Protein AF-A0AAV8Z702-F1 (afdb_monomer)

Foldseek 3Di:
DDPPPPVPPPDQDADADEFDQDDDHDGCVPPDRVVRVVVVPVVDDDDASHYYYQDDDDDDDVVVVVVVVVCVVVCVRPHPVPDD

Sequence (84 aa):
MEDANEADIKVQVCVFMFDLLYLNGESLVKKPFIGRRNLLKRFFKEVEGEWIFAKHLDTSTIEEVEEFLEESVKGNWVYPGNKP

pLDDT: mean 83.03, std 16.81, range [42.19, 96.69]

Secondary structure (DSSP, 8-state):
-----GGG------EEE----EETTEE-TTS-HHHHHHHHHHH---BTTTEEEPP----S-HHHHHHHHHHHHTTTTS-GGG--

Organism: NCBI:txid1586634

Radius of gyration: 17.6 Å; Cα contacts (8 Å, |Δi|>4): 59; chains: 1; bounding box: 31×36×56 Å

InterPro domains:
  IPR012310 DNA ligase, ATP-dependent, central [PF01068] (7-75)
  IPR012310 DNA ligase, ATP-dependent, central [PS50160] (6-74)
  IPR050191 ATP-dependent DNA ligase [PTHR45674] (3-75)

Structure (mmCIF, N/CA/C/O backbone):
data_AF-A0AAV8Z702-F1
#
_entry.id   AF-A0AAV8Z702-F1
#
loop_
_atom_site.group_PDB
_atom_site.id
_atom_site.type_symbol
_atom_site.label_atom_id
_atom_site.label_alt_id
_atom_site.label_comp_id
_atom_site.label_asym_id
_atom_site.label_entity_id
_atom_site.label_seq_id
_atom_site.pdbx_PDB_ins_code
_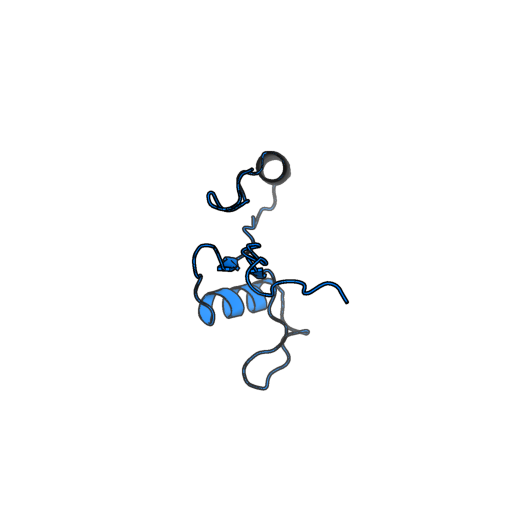atom_site.Cartn_x
_atom_site.Cartn_y
_atom_site.Cartn_z
_atom_site.occupancy
_atom_site.B_iso_or_equiv
_atom_site.auth_seq_id
_atom_site.auth_comp_id
_atom_site.auth_asym_id
_atom_site.auth_atom_id
_atom_site.pdbx_PDB_model_num
ATOM 1 N N . MET A 1 1 ? 10.594 19.868 -40.522 1.00 42.19 1 MET A N 1
ATOM 2 C CA . MET A 1 1 ? 10.241 18.626 -39.815 1.00 42.19 1 MET A CA 1
ATOM 3 C C . MET A 1 1 ? 11.245 18.566 -38.692 1.00 42.19 1 MET A C 1
ATOM 5 O O . MET A 1 1 ? 12.426 18.486 -38.979 1.00 42.19 1 MET A O 1
ATOM 9 N N . GLU A 1 2 ? 10.811 18.922 -37.490 1.00 45.06 2 GLU A N 1
ATOM 10 C CA . GLU A 1 2 ? 11.696 19.079 -36.338 1.00 45.06 2 GLU A CA 1
ATOM 11 C C . GLU A 1 2 ? 12.150 17.683 -35.913 1.00 45.06 2 GLU A C 1
ATOM 13 O O . GLU A 1 2 ? 11.322 16.852 -35.541 1.00 45.06 2 GLU A O 1
ATOM 18 N N . ASP A 1 3 ? 13.445 17.407 -36.065 1.00 50.53 3 ASP A N 1
ATOM 19 C CA . ASP A 1 3 ? 14.084 16.204 -35.545 1.00 50.53 3 ASP A CA 1
ATOM 20 C C . ASP A 1 3 ? 14.099 16.310 -34.016 1.00 50.53 3 ASP A C 1
ATOM 22 O O . ASP A 1 3 ? 15.047 16.809 -33.409 1.00 50.53 3 ASP A O 1
ATOM 26 N N . ALA A 1 4 ? 13.003 15.886 -33.385 1.00 52.69 4 ALA A N 1
ATOM 27 C CA . ALA A 1 4 ? 12.971 15.643 -31.955 1.00 52.69 4 ALA A CA 1
ATOM 28 C C . ALA A 1 4 ? 13.924 14.476 -31.672 1.00 52.69 4 ALA A C 1
ATOM 30 O O . ALA A 1 4 ? 13.594 13.309 -31.867 1.00 52.69 4 ALA A O 1
ATOM 31 N N . ASN A 1 5 ? 15.147 14.823 -31.284 1.00 54.38 5 ASN A N 1
ATOM 32 C CA . ASN A 1 5 ? 16.191 13.909 -30.861 1.00 54.38 5 ASN A CA 1
ATOM 33 C C . ASN A 1 5 ? 15.639 13.041 -29.710 1.00 54.38 5 ASN A C 1
ATOM 35 O O . ASN A 1 5 ? 15.513 13.511 -28.581 1.00 54.38 5 ASN A O 1
ATOM 39 N N . GLU A 1 6 ? 15.294 11.777 -29.980 1.00 52.94 6 GLU A N 1
ATOM 40 C CA . GLU A 1 6 ? 14.768 10.812 -28.990 1.00 52.94 6 GLU A CA 1
ATOM 41 C C . GLU A 1 6 ? 15.710 10.611 -27.779 1.00 52.94 6 GLU A C 1
ATOM 43 O O . GLU A 1 6 ? 15.322 10.035 -26.765 1.00 52.94 6 GLU A O 1
ATOM 48 N N . ALA A 1 7 ? 16.938 11.136 -27.855 1.00 54.03 7 ALA A N 1
ATOM 49 C CA . ALA A 1 7 ? 17.939 11.146 -26.794 1.00 54.03 7 ALA A CA 1
ATOM 50 C C . ALA A 1 7 ? 17.678 12.142 -25.638 1.00 54.03 7 ALA A C 1
ATOM 52 O O . ALA A 1 7 ? 18.405 12.088 -24.645 1.00 54.03 7 ALA A O 1
ATOM 53 N N . ASP A 1 8 ? 16.677 13.030 -25.724 1.00 53.91 8 ASP A N 1
ATOM 54 C CA . ASP A 1 8 ? 16.422 14.068 -24.701 1.00 53.91 8 ASP A CA 1
ATOM 55 C C . ASP A 1 8 ? 15.324 13.736 -23.671 1.00 53.91 8 ASP A C 1
ATOM 57 O O . ASP A 1 8 ? 14.968 14.570 -22.834 1.00 53.91 8 ASP A O 1
ATOM 61 N N . ILE A 1 9 ? 14.819 12.499 -23.631 1.00 55.62 9 ILE A N 1
ATOM 62 C CA . ILE A 1 9 ? 13.915 12.072 -22.550 1.00 55.62 9 ILE A CA 1
ATOM 63 C C . ILE A 1 9 ? 14.747 11.718 -21.302 1.00 55.62 9 ILE A C 1
ATOM 65 O O . ILE A 1 9 ? 15.006 10.556 -21.005 1.00 55.62 9 ILE A O 1
ATOM 69 N N . LYS A 1 10 ? 15.168 12.736 -20.541 1.00 60.19 10 LYS A N 1
ATOM 70 C CA . LYS A 1 10 ? 15.806 12.595 -19.211 1.00 60.19 10 LYS A CA 1
ATOM 71 C C . LYS A 1 10 ? 14.793 12.616 -18.059 1.00 60.19 10 LYS A C 1
ATOM 73 O O . LYS A 1 10 ? 15.063 13.186 -17.006 1.00 60.19 10 LYS A O 1
ATOM 78 N N . VAL A 1 11 ? 13.608 12.039 -18.243 1.00 67.94 11 VAL A N 1
ATOM 79 C CA . VAL A 1 11 ? 12.634 11.922 -17.148 1.00 67.94 11 VAL A CA 1
ATOM 80 C C . VAL A 1 11 ? 12.687 10.501 -16.610 1.00 67.94 11 VAL A C 1
ATOM 82 O O . VAL A 1 11 ? 12.155 9.577 -17.221 1.00 67.94 11 VAL A O 1
ATOM 85 N N . GLN A 1 12 ? 13.345 10.327 -15.463 1.00 70.19 12 GLN A N 1
ATOM 86 C CA . GLN A 1 12 ? 13.295 9.071 -14.725 1.00 70.19 12 GLN A CA 1
ATOM 87 C C . GLN A 1 12 ? 11.905 8.926 -14.095 1.00 70.19 12 GLN A C 1
ATOM 89 O O . GLN A 1 12 ? 11.483 9.745 -13.276 1.00 70.19 12 GLN A O 1
ATOM 94 N N . VAL A 1 13 ? 11.172 7.892 -14.508 1.00 81.12 13 VAL A N 1
ATOM 95 C CA . VAL A 1 13 ? 9.844 7.581 -13.972 1.00 81.12 13 VAL A CA 1
ATOM 96 C C . VAL A 1 13 ? 9.997 6.579 -12.834 1.00 81.12 13 VAL A C 1
ATOM 98 O O . VAL A 1 13 ? 10.619 5.535 -13.004 1.00 81.12 13 VAL A O 1
ATOM 101 N N . CYS A 1 14 ? 9.384 6.881 -11.691 1.00 86.06 14 CYS A N 1
ATOM 102 C CA . CYS A 1 14 ? 9.298 5.974 -10.553 1.00 86.06 14 CYS A CA 1
ATOM 103 C C . CYS A 1 14 ? 7.837 5.556 -10.336 1.00 86.06 14 CYS A C 1
ATOM 105 O O . CYS A 1 14 ? 6.945 6.404 -10.240 1.00 86.06 14 CYS A O 1
ATOM 107 N N . VAL A 1 15 ? 7.589 4.249 -10.270 1.00 88.94 15 VAL A N 1
ATOM 108 C CA . VAL A 1 15 ? 6.271 3.646 -10.061 1.00 88.94 15 VAL A CA 1
ATOM 109 C C . VAL A 1 15 ? 6.078 3.326 -8.582 1.00 88.94 15 VAL A C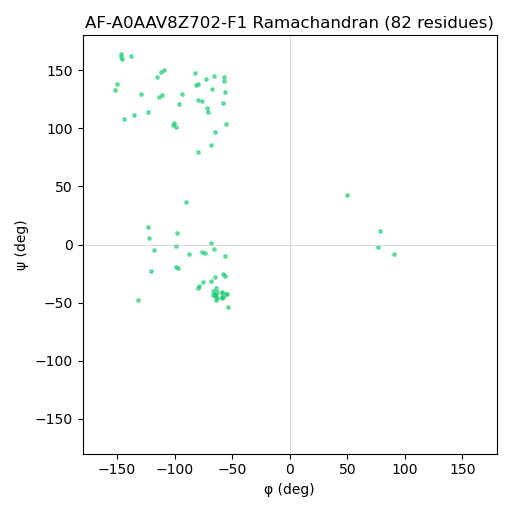 1
ATOM 111 O O . VAL A 1 15 ? 6.806 2.522 -8.001 1.00 88.94 15 VAL A O 1
ATOM 114 N N . PHE A 1 16 ? 5.038 3.917 -7.994 1.00 91.94 16 PHE A N 1
ATOM 115 C CA . PHE A 1 16 ? 4.627 3.695 -6.608 1.00 91.94 16 PHE A CA 1
ATOM 116 C C . PHE A 1 16 ? 3.467 2.693 -6.567 1.00 91.94 16 PHE A C 1
ATOM 118 O O . PHE A 1 16 ? 2.313 3.030 -6.835 1.00 91.94 16 PHE A O 1
ATOM 125 N N . MET A 1 17 ? 3.764 1.440 -6.239 1.00 93.56 17 MET A N 1
ATOM 126 C CA . MET A 1 17 ? 2.779 0.360 -6.184 1.00 93.56 17 MET A CA 1
ATOM 127 C C . MET A 1 17 ? 1.978 0.414 -4.878 1.00 93.56 17 MET A C 1
ATOM 129 O O . MET A 1 17 ? 2.554 0.340 -3.792 1.00 93.56 17 MET A O 1
ATOM 133 N N . PHE A 1 18 ? 0.647 0.482 -4.973 1.00 94.62 18 PHE A N 1
ATOM 134 C CA . PHE A 1 18 ? -0.243 0.542 -3.803 1.00 94.62 18 PHE A CA 1
ATOM 135 C C . PHE A 1 18 ? -1.253 -0.617 -3.708 1.00 94.62 18 PHE A C 1
ATOM 137 O O . PHE A 1 18 ? -1.711 -0.919 -2.607 1.00 94.62 18 PHE A O 1
ATOM 144 N N . ASP A 1 19 ? -1.592 -1.296 -4.813 1.00 95.69 19 ASP A N 1
ATOM 145 C CA . ASP A 1 19 ? -2.547 -2.418 -4.820 1.00 95.69 19 ASP A CA 1
ATOM 146 C C . ASP A 1 19 ? -2.183 -3.481 -5.875 1.00 95.69 19 ASP A C 1
ATOM 148 O O . ASP A 1 19 ? -1.432 -3.221 -6.815 1.00 95.69 19 ASP A O 1
ATOM 152 N N . LEU A 1 20 ? -2.730 -4.689 -5.713 1.00 95.56 20 LEU A N 1
ATOM 153 C CA . LEU A 1 20 ? -2.554 -5.832 -6.607 1.00 95.56 20 LEU A CA 1
ATOM 154 C C . LEU A 1 20 ? -3.904 -6.508 -6.868 1.00 95.56 20 LEU A C 1
ATOM 156 O O . LEU A 1 20 ? -4.473 -7.150 -5.986 1.00 95.56 20 LEU A O 1
ATOM 160 N N . LEU A 1 21 ? -4.403 -6.399 -8.101 1.00 96.44 21 LEU A N 1
ATOM 161 C CA . LEU A 1 21 ? -5.751 -6.860 -8.464 1.00 96.44 21 LEU A CA 1
ATOM 162 C C . LEU A 1 21 ? -5.787 -8.233 -9.147 1.00 96.44 21 LEU A C 1
ATOM 164 O O . LEU A 1 21 ? -6.837 -8.875 -9.157 1.00 96.44 21 LEU A O 1
ATOM 168 N N . TYR A 1 22 ? -4.667 -8.701 -9.694 1.00 96.38 22 TYR A N 1
ATOM 169 C CA . TYR A 1 22 ? -4.565 -9.982 -10.390 1.00 96.38 22 TYR A CA 1
ATOM 170 C C . TYR A 1 22 ? -3.156 -10.550 -10.244 1.00 96.38 22 TYR A C 1
ATOM 172 O O . TYR A 1 22 ? -2.179 -9.810 -10.349 1.00 96.38 22 TYR A O 1
ATOM 180 N N . LEU A 1 23 ? -3.042 -11.856 -10.010 1.00 96.38 23 LEU A N 1
ATOM 181 C CA . LEU A 1 23 ? -1.753 -12.529 -9.879 1.00 96.38 23 LEU A CA 1
ATOM 182 C C . LEU A 1 23 ? -1.879 -13.996 -10.299 1.00 96.38 23 LEU A C 1
ATOM 184 O O . LEU A 1 23 ? -2.784 -14.687 -9.845 1.00 96.38 23 LEU A O 1
ATOM 188 N N . ASN A 1 24 ? -0.953 -14.486 -11.130 1.00 94.12 24 ASN A N 1
ATOM 189 C CA . ASN A 1 24 ? -0.820 -15.909 -11.487 1.00 94.12 24 ASN A CA 1
ATOM 190 C C . ASN A 1 24 ? -2.121 -16.597 -11.947 1.00 94.12 24 ASN A C 1
ATOM 192 O O . ASN A 1 24 ? -2.402 -17.723 -11.544 1.00 94.12 24 ASN A O 1
ATOM 196 N N . GLY A 1 25 ? -2.929 -15.939 -12.782 1.00 95.12 25 GLY A N 1
ATOM 197 C CA . GLY A 1 25 ? -4.191 -16.525 -13.253 1.00 95.12 25 GLY A CA 1
ATOM 198 C C . GLY A 1 25 ? -5.407 -16.208 -12.376 1.00 95.12 25 GLY A C 1
ATOM 199 O O . GLY A 1 25 ? -6.531 -16.527 -12.754 1.00 95.12 25 GLY A O 1
ATOM 200 N N . GLU A 1 26 ? -5.205 -15.592 -11.209 1.00 95.62 26 GLU A N 1
ATOM 201 C CA . GLU A 1 26 ? -6.252 -15.370 -10.214 1.00 95.62 26 GLU A CA 1
ATOM 202 C C . GLU A 1 26 ? -6.613 -13.884 -10.080 1.00 95.62 26 GLU A C 1
ATOM 204 O O . GLU A 1 26 ? -5.762 -13.030 -9.824 1.00 95.62 26 GLU A O 1
ATOM 209 N N . SER A 1 27 ? -7.912 -13.584 -10.169 1.00 96.69 27 SER A N 1
ATOM 210 C CA . SER A 1 27 ? -8.463 -12.272 -9.822 1.00 96.69 27 SER A CA 1
ATOM 211 C C . SER A 1 27 ? -8.554 -12.096 -8.304 1.00 96.69 27 SER A C 1
ATOM 213 O O . SER A 1 27 ? -9.258 -12.837 -7.617 1.00 96.69 27 SER A O 1
ATOM 215 N N . LEU A 1 28 ? -7.918 -11.047 -7.785 1.00 96.50 28 LEU A N 1
ATOM 216 C CA . LEU A 1 28 ? -7.851 -10.727 -6.358 1.00 96.50 28 LEU A CA 1
ATOM 217 C C . LEU A 1 28 ? -8.869 -9.662 -5.928 1.00 96.50 28 LEU A C 1
ATOM 219 O O . LEU A 1 28 ? -8.952 -9.364 -4.742 1.00 96.50 28 LEU A O 1
ATOM 223 N N . VAL A 1 29 ? -9.677 -9.113 -6.843 1.00 95.56 29 VAL A N 1
ATOM 224 C CA . VAL A 1 29 ? -10.599 -7.986 -6.569 1.00 95.56 29 VAL A CA 1
ATOM 225 C C . VAL A 1 29 ? -11.593 -8.241 -5.427 1.00 95.56 29 VAL A C 1
ATOM 227 O O . VAL A 1 29 ? -12.017 -7.304 -4.760 1.00 95.56 29 VAL A O 1
ATOM 230 N N . LYS A 1 30 ? -11.943 -9.509 -5.170 1.00 95.81 30 LYS A N 1
ATOM 231 C CA . LYS A 1 30 ? -12.836 -9.917 -4.070 1.00 95.81 30 LYS A CA 1
ATOM 232 C C . LYS A 1 30 ? -12.107 -10.159 -2.740 1.00 95.81 30 LYS A C 1
ATOM 234 O O . LYS A 1 30 ? -1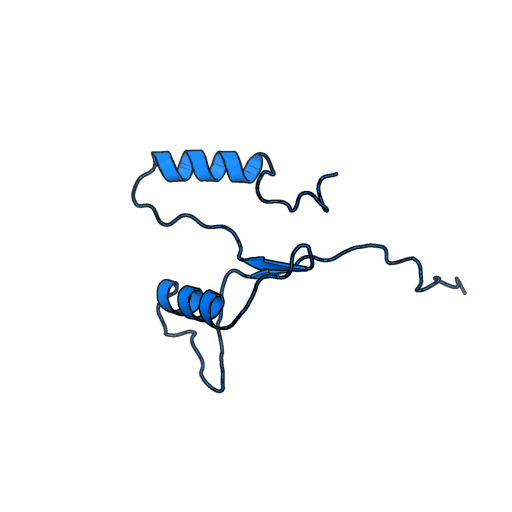2.762 -10.386 -1.728 1.00 95.81 30 LYS A O 1
ATOM 239 N N . LYS A 1 31 ? -10.769 -10.152 -2.725 1.00 94.62 31 LYS A N 1
ATOM 240 C CA . LYS A 1 31 ? -9.967 -10.352 -1.509 1.00 94.62 31 LYS A CA 1
ATOM 241 C C . LYS A 1 31 ? -9.844 -9.040 -0.726 1.00 94.62 31 LYS A C 1
ATOM 243 O O . LYS A 1 31 ? -9.768 -7.981 -1.351 1.00 94.62 31 LYS A O 1
ATOM 248 N N . PRO A 1 32 ? -9.758 -9.085 0.615 1.00 96.44 32 PRO A N 1
ATOM 249 C CA . PRO A 1 32 ? -9.499 -7.900 1.430 1.00 96.44 32 PRO A CA 1
ATOM 250 C C . PRO A 1 32 ? -8.197 -7.200 1.027 1.00 96.44 32 PRO A C 1
ATOM 252 O O . PRO A 1 32 ? -7.206 -7.867 0.719 1.00 96.44 32 PRO A O 1
ATOM 255 N N . PHE A 1 33 ? -8.177 -5.867 1.093 1.00 93.88 33 PHE A N 1
ATOM 256 C CA . PHE A 1 33 ? -7.021 -5.049 0.707 1.00 93.88 33 PHE A CA 1
ATOM 257 C C . PHE A 1 33 ? -5.728 -5.457 1.429 1.00 93.88 33 PHE A C 1
ATOM 259 O O . PHE A 1 33 ? -4.697 -5.625 0.786 1.00 93.88 33 PHE A O 1
ATOM 266 N N . ILE A 1 34 ? -5.796 -5.733 2.737 1.00 94.44 34 ILE A N 1
ATOM 267 C CA . ILE A 1 34 ? -4.647 -6.207 3.530 1.00 94.44 34 ILE A CA 1
ATOM 268 C C . ILE A 1 34 ? -4.031 -7.472 2.910 1.00 94.44 34 ILE A C 1
ATOM 270 O O . ILE A 1 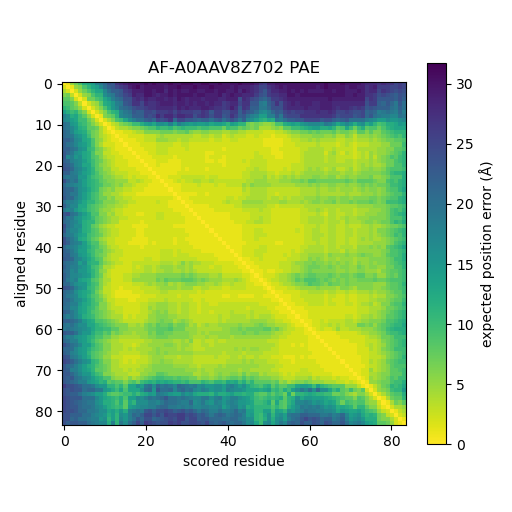34 ? -2.813 -7.576 2.774 1.00 94.44 34 ILE A O 1
ATOM 274 N N . GLY A 1 35 ? -4.868 -8.416 2.469 1.00 95.25 35 GLY A N 1
ATOM 275 C CA . GLY A 1 35 ? -4.412 -9.632 1.797 1.00 95.25 35 GLY A CA 1
ATOM 276 C C . GLY A 1 35 ? -3.742 -9.342 0.452 1.00 95.25 35 GLY A C 1
ATOM 277 O O . GLY A 1 35 ? -2.687 -9.906 0.162 1.00 95.25 35 GLY A O 1
ATOM 278 N N . ARG A 1 36 ? -4.309 -8.427 -0.344 1.00 96.56 36 ARG A N 1
ATOM 279 C CA . ARG A 1 36 ? -3.732 -8.005 -1.634 1.00 96.56 36 ARG A CA 1
ATOM 280 C C . ARG A 1 36 ? -2.386 -7.307 -1.452 1.00 96.56 36 ARG A C 1
ATOM 282 O O . ARG A 1 36 ? -1.427 -7.659 -2.131 1.00 96.56 36 ARG A O 1
ATOM 289 N N . ARG A 1 37 ? -2.274 -6.410 -0.468 1.00 95.31 37 ARG A N 1
ATOM 290 C CA . ARG A 1 37 ? -1.026 -5.713 -0.122 1.00 95.31 37 ARG A CA 1
ATOM 291 C C . ARG A 1 37 ? 0.058 -6.673 0.373 1.00 95.31 37 ARG A C 1
ATOM 293 O O . ARG A 1 37 ? 1.224 -6.512 0.026 1.00 95.31 37 ARG A O 1
ATOM 300 N N . ASN A 1 38 ? -0.310 -7.698 1.139 1.00 95.12 38 ASN A N 1
ATOM 301 C CA . ASN A 1 38 ? 0.638 -8.729 1.567 1.00 95.12 38 ASN A CA 1
ATOM 302 C C . ASN A 1 38 ? 1.150 -9.562 0.382 1.00 95.12 38 ASN A C 1
ATOM 304 O O . ASN A 1 38 ? 2.338 -9.872 0.324 1.00 95.12 38 ASN A O 1
ATOM 308 N N . LEU A 1 39 ? 0.283 -9.899 -0.581 1.00 96.00 39 LEU A N 1
ATOM 309 C CA . LEU A 1 39 ? 0.699 -10.564 -1.820 1.00 96.00 39 LEU A CA 1
ATOM 310 C C . LEU A 1 39 ? 1.612 -9.662 -2.658 1.00 96.00 39 LEU A C 1
ATOM 312 O O . LEU A 1 39 ? 2.657 -10.123 -3.108 1.00 96.00 39 LEU A O 1
ATOM 316 N N . LEU A 1 40 ? 1.270 -8.381 -2.796 1.00 95.12 40 LEU A N 1
ATOM 317 C CA . LEU A 1 40 ? 2.095 -7.383 -3.473 1.00 95.12 40 LEU A CA 1
ATOM 318 C C . LEU A 1 40 ? 3.519 -7.345 -2.886 1.00 95.12 40 LEU A C 1
ATOM 320 O O . LEU A 1 40 ? 4.484 -7.581 -3.606 1.00 95.12 40 LEU A O 1
ATOM 324 N N . LYS A 1 41 ? 3.657 -7.180 -1.565 1.00 93.62 41 LYS A N 1
ATOM 325 C CA . LYS A 1 41 ? 4.971 -7.167 -0.892 1.00 93.62 41 LYS A CA 1
ATOM 326 C C . LYS A 1 41 ? 5.723 -8.500 -0.966 1.00 93.62 41 LYS A C 1
ATOM 328 O O . LYS A 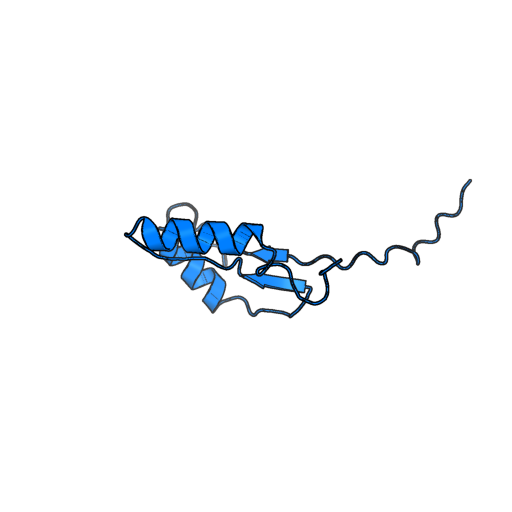1 41 ? 6.944 -8.525 -0.883 1.00 93.62 41 LYS A O 1
ATOM 333 N N . ARG A 1 42 ? 5.005 -9.623 -1.069 1.00 95.44 42 ARG A N 1
ATOM 334 C CA . ARG A 1 42 ? 5.606 -10.964 -1.121 1.00 95.44 42 ARG A CA 1
ATOM 335 C C . ARG A 1 42 ? 6.153 -11.314 -2.506 1.00 95.44 42 ARG A C 1
ATOM 337 O O . ARG A 1 42 ? 7.151 -12.023 -2.588 1.00 95.44 42 ARG A O 1
ATOM 344 N N . PHE A 1 43 ? 5.466 -10.900 -3.569 1.00 94.81 43 PHE A N 1
ATOM 345 C CA . PHE A 1 43 ? 5.791 -11.295 -4.945 1.00 94.81 43 PHE A CA 1
ATOM 346 C C . PHE A 1 43 ? 6.641 -10.269 -5.695 1.00 94.81 43 PHE A C 1
ATOM 348 O O . PHE A 1 43 ? 7.297 -10.637 -6.667 1.00 94.81 43 PHE A O 1
ATOM 355 N N . PHE A 1 44 ? 6.662 -9.016 -5.243 1.00 93.06 44 PHE A N 1
ATOM 356 C CA . PHE A 1 44 ? 7.439 -7.945 -5.855 1.00 93.06 44 PHE A CA 1
ATOM 357 C C . PHE A 1 44 ? 8.576 -7.514 -4.929 1.00 93.06 44 PHE A C 1
ATOM 359 O O . PHE A 1 44 ? 8.464 -7.587 -3.706 1.00 93.06 44 PHE A O 1
ATOM 366 N N . LYS A 1 45 ? 9.683 -7.074 -5.528 1.00 91.81 45 LYS A N 1
ATOM 367 C CA . LYS A 1 45 ? 10.821 -6.476 -4.827 1.00 91.81 45 LYS A CA 1
ATOM 368 C C . LYS A 1 45 ? 10.948 -5.029 -5.261 1.00 91.81 45 LYS A C 1
ATOM 370 O O . LYS A 1 45 ? 10.694 -4.721 -6.423 1.00 91.81 45 LYS A O 1
ATOM 375 N N . GLU A 1 46 ? 11.344 -4.176 -4.331 1.00 91.12 46 GLU A N 1
ATOM 376 C CA . GLU A 1 46 ? 11.601 -2.779 -4.645 1.00 91.12 46 GLU A CA 1
ATOM 377 C C . GLU A 1 46 ? 12.907 -2.638 -5.440 1.00 91.12 46 GLU A C 1
ATOM 379 O O . GLU A 1 46 ? 13.886 -3.346 -5.189 1.00 91.12 46 GLU A O 1
ATOM 384 N N . VAL A 1 47 ? 12.898 -1.719 -6.398 1.00 89.12 47 VAL A N 1
ATOM 385 C CA . VAL A 1 47 ? 14.047 -1.232 -7.155 1.00 89.12 47 VAL A CA 1
ATOM 386 C C . VAL A 1 47 ? 14.084 0.273 -6.943 1.00 89.12 47 VAL A C 1
ATOM 388 O O . VAL A 1 47 ? 13.165 0.997 -7.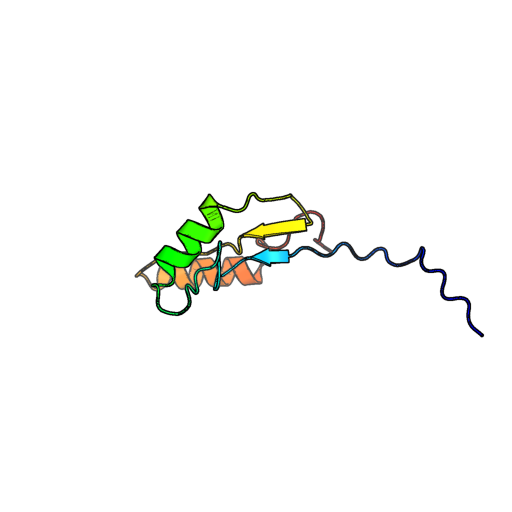336 1.00 89.12 47 VAL A O 1
ATOM 391 N N . GLU A 1 48 ? 15.128 0.736 -6.267 1.00 83.62 48 GLU A N 1
ATOM 392 C CA . GLU A 1 48 ? 15.279 2.139 -5.898 1.00 83.62 48 GLU A CA 1
ATOM 393 C C . GLU A 1 48 ? 15.204 3.053 -7.130 1.00 83.62 48 GLU A C 1
ATOM 395 O O . GLU A 1 48 ? 15.847 2.801 -8.145 1.00 83.62 48 GLU A O 1
ATOM 400 N N . GLY A 1 49 ? 14.388 4.109 -7.050 1.00 80.50 49 GLY A N 1
ATOM 401 C CA . GLY A 1 49 ? 14.224 5.083 -8.133 1.00 80.50 49 GLY A CA 1
ATOM 402 C C . GLY A 1 49 ? 13.364 4.623 -9.316 1.00 80.50 49 GLY A C 1
ATOM 403 O O . GLY A 1 49 ? 13.121 5.425 -10.214 1.00 80.50 49 GLY A O 1
ATOM 404 N N . GLU A 1 50 ? 12.860 3.384 -9.315 1.00 85.50 50 GLU A N 1
ATOM 405 C CA . GLU A 1 50 ? 12.067 2.839 -10.428 1.00 85.50 50 GLU A CA 1
ATOM 406 C C . GLU A 1 50 ? 10.765 2.169 -9.971 1.00 85.50 50 GLU A C 1
ATOM 408 O O . GLU A 1 50 ? 9.707 2.459 -10.523 1.00 85.50 50 GLU A O 1
ATOM 413 N N . TRP A 1 51 ? 10.817 1.297 -8.959 1.00 88.88 51 TRP A N 1
ATOM 414 C CA . TRP A 1 51 ? 9.697 0.440 -8.552 1.00 88.88 51 TRP A CA 1
ATOM 415 C C . TRP A 1 51 ? 9.649 0.263 -7.053 1.00 88.88 51 TRP A C 1
ATOM 417 O O . TRP A 1 51 ? 10.453 -0.465 -6.484 1.00 88.88 51 TRP A O 1
ATOM 427 N N . ILE A 1 52 ? 8.685 0.879 -6.395 1.00 92.06 52 ILE A N 1
ATOM 428 C CA . ILE A 1 52 ? 8.682 0.923 -4.935 1.00 92.06 52 ILE A CA 1
ATOM 429 C C . ILE A 1 52 ? 7.261 0.876 -4.387 1.00 92.06 52 ILE A C 1
ATOM 431 O O . ILE A 1 52 ? 6.303 1.183 -5.101 1.00 92.06 52 ILE A O 1
ATOM 435 N N . PHE A 1 53 ? 7.089 0.490 -3.126 1.00 92.81 53 PHE A N 1
ATOM 436 C CA . PHE A 1 53 ? 5.767 0.481 -2.515 1.00 92.81 53 PHE A CA 1
ATOM 437 C C . PHE A 1 53 ? 5.372 1.869 -2.027 1.00 92.81 53 PHE A C 1
ATOM 439 O O . PHE A 1 53 ? 6.139 2.570 -1.368 1.00 92.81 53 PHE A O 1
ATOM 446 N N . ALA A 1 54 ? 4.121 2.245 -2.284 1.00 91.56 54 ALA A N 1
ATOM 447 C CA . ALA A 1 54 ? 3.542 3.403 -1.631 1.00 91.56 54 ALA A CA 1
ATOM 448 C C . ALA A 1 54 ? 3.602 3.189 -0.110 1.00 91.56 54 ALA A C 1
ATOM 450 O O . ALA A 1 54 ? 3.098 2.197 0.440 1.00 91.56 54 ALA A O 1
ATOM 451 N N . LYS A 1 55 ? 4.264 4.113 0.581 1.00 89.94 55 LYS A N 1
ATOM 452 C CA . LYS A 1 55 ? 4.331 4.069 2.036 1.00 89.94 55 LYS A CA 1
ATOM 453 C C . LYS A 1 55 ? 2.907 4.286 2.580 1.00 89.94 55 LYS A C 1
ATOM 455 O O . LYS A 1 55 ? 2.094 4.995 1.992 1.00 89.94 55 LYS A O 1
ATOM 460 N N . HIS A 1 56 ? 2.602 3.627 3.683 1.00 91.81 56 HIS A N 1
ATOM 461 C CA . HIS A 1 56 ? 1.264 3.549 4.264 1.00 91.81 56 HIS A CA 1
ATOM 462 C C . HIS A 1 56 ? 1.382 3.496 5.779 1.00 91.81 56 HIS A C 1
ATOM 464 O O . HIS A 1 56 ? 2.442 3.162 6.312 1.00 91.81 56 HIS A O 1
ATOM 470 N N . LEU A 1 57 ? 0.263 3.762 6.440 1.00 92.44 57 LEU A N 1
ATOM 471 C CA . LEU A 1 57 ? 0.095 3.620 7.872 1.00 92.44 57 LEU A CA 1
ATOM 472 C C . LEU A 1 57 ? -1.167 2.798 8.132 1.00 92.44 57 LEU A C 1
ATOM 474 O O . LEU A 1 57 ? -2.224 3.089 7.575 1.00 92.44 57 LEU A O 1
ATOM 478 N N . ASP A 1 58 ? -1.038 1.770 8.967 1.00 92.19 58 ASP A N 1
ATOM 479 C CA . ASP A 1 58 ? -2.179 1.052 9.527 1.00 92.19 58 ASP A CA 1
ATOM 480 C C . ASP A 1 58 ? -2.381 1.564 10.954 1.00 92.19 58 ASP A C 1
ATOM 482 O O . ASP A 1 58 ? -1.609 1.218 11.844 1.00 92.19 58 ASP A O 1
ATOM 486 N N . THR A 1 59 ? -3.397 2.396 11.162 1.00 93.50 59 THR A N 1
ATOM 487 C CA . THR A 1 59 ? -3.707 2.985 12.468 1.00 93.50 59 THR A CA 1
ATOM 488 C C . THR A 1 59 ? -5.210 2.986 12.740 1.00 93.50 59 THR A C 1
ATOM 490 O O . THR A 1 59 ? -6.028 2.821 11.831 1.00 93.50 59 THR A O 1
ATOM 493 N N . SER A 1 60 ? -5.568 3.155 14.010 1.00 93.75 60 SER A N 1
ATOM 494 C CA . S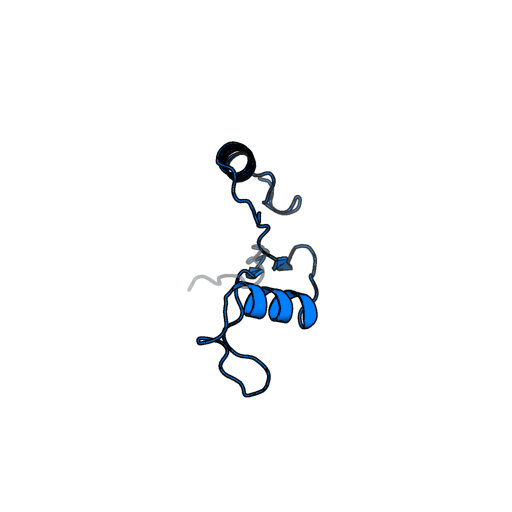ER A 1 60 ? -6.928 3.395 14.489 1.00 93.75 60 SER A CA 1
ATOM 495 C C . SER A 1 60 ? -7.066 4.699 15.284 1.00 93.75 60 SER A C 1
ATOM 497 O O . SER A 1 60 ? -8.128 4.929 15.861 1.00 93.75 60 SER A O 1
ATOM 499 N N . THR A 1 61 ? -6.015 5.520 15.368 1.00 96.00 61 THR A N 1
ATOM 500 C CA . THR A 1 61 ? -6.006 6.793 16.106 1.00 96.00 61 THR A CA 1
ATOM 501 C C . THR A 1 61 ? -5.974 7.967 15.134 1.00 96.00 61 THR A C 1
ATOM 503 O O . THR A 1 61 ? -5.481 7.850 14.014 1.00 96.00 61 THR A O 1
ATOM 506 N N . ILE A 1 62 ? -6.557 9.097 15.530 1.00 94.69 62 ILE A N 1
ATOM 507 C CA . ILE A 1 62 ? -6.629 10.281 14.661 1.00 94.69 62 ILE A CA 1
ATOM 508 C C . ILE A 1 62 ? -5.287 11.012 14.670 1.00 94.69 62 ILE A C 1
ATOM 510 O O . ILE A 1 62 ? -4.841 11.488 13.632 1.00 94.69 62 ILE A O 1
ATOM 514 N N . GLU A 1 63 ? -4.617 11.023 15.817 1.00 95.19 63 GLU A N 1
ATOM 515 C CA . GLU A 1 63 ? -3.330 11.676 16.028 1.00 95.19 63 GLU A CA 1
ATOM 516 C C . GLU A 1 63 ? -2.267 11.124 15.063 1.00 95.19 63 GLU A C 1
ATOM 518 O O . GLU A 1 63 ? -1.581 11.885 14.385 1.00 95.19 63 GLU A O 1
ATOM 523 N N . GLU A 1 64 ? -2.198 9.797 14.906 1.00 94.00 64 GLU A N 1
ATOM 524 C CA . GLU A 1 64 ? -1.261 9.166 13.970 1.00 94.00 64 GLU A CA 1
ATOM 525 C C . GLU A 1 64 ? -1.622 9.454 12.500 1.00 94.00 64 GLU A C 1
ATOM 527 O O . GLU A 1 64 ? -0.735 9.559 11.651 1.00 94.00 64 GLU A O 1
ATOM 532 N N . VAL A 1 65 ? -2.914 9.613 12.176 1.00 93.94 65 VAL A N 1
ATOM 533 C CA . VAL A 1 65 ? -3.358 10.002 10.824 1.00 93.94 65 VAL A CA 1
ATOM 534 C C . VAL A 1 65 ? -2.922 11.429 10.495 1.00 93.94 65 VAL A C 1
ATOM 536 O O . VAL A 1 65 ? -2.454 11.673 9.381 1.00 93.94 65 VAL A O 1
ATOM 539 N N . GLU A 1 66 ? -3.068 12.363 11.436 1.00 93.69 66 GLU A N 1
ATOM 540 C CA . GLU A 1 66 ? -2.665 13.763 11.260 1.00 93.69 66 GLU A CA 1
ATOM 541 C C . GLU A 1 66 ? -1.152 13.889 11.065 1.00 93.69 66 GLU A C 1
ATOM 543 O O . GLU A 1 66 ? -0.711 14.501 10.088 1.00 93.69 66 GLU A O 1
ATOM 548 N N . GLU A 1 67 ? -0.355 13.237 11.916 1.00 92.88 67 GLU A N 1
ATOM 549 C CA . GLU A 1 67 ? 1.106 13.217 11.783 1.00 92.88 67 GLU A CA 1
ATOM 550 C C . GLU A 1 67 ? 1.543 12.630 10.431 1.00 92.88 67 GLU A C 1
ATOM 552 O O . GLU A 1 67 ? 2.363 13.219 9.718 1.00 92.88 67 GLU A O 1
ATOM 557 N N . PHE A 1 68 ? 0.948 11.504 10.025 1.00 92.62 68 PHE A N 1
ATOM 558 C CA . PHE A 1 68 ? 1.247 10.865 8.743 1.00 92.62 68 PHE A CA 1
ATOM 559 C C . PHE A 1 68 ? 0.887 11.754 7.548 1.00 92.62 68 PHE A C 1
ATOM 561 O O . PHE A 1 68 ? 1.642 11.838 6.572 1.00 92.62 68 PHE A O 1
ATOM 568 N N . LEU A 1 69 ? -0.252 12.447 7.618 1.00 91.06 69 LEU A N 1
ATOM 569 C CA . LEU A 1 69 ? -0.667 13.399 6.594 1.00 91.06 69 LEU A CA 1
ATOM 570 C C . LEU A 1 69 ? 0.316 14.572 6.503 1.00 91.06 69 LEU A C 1
ATOM 572 O O . LEU A 1 69 ? 0.738 14.918 5.397 1.00 91.06 69 LEU A O 1
ATOM 576 N N . GLU A 1 70 ? 0.725 15.156 7.630 1.00 91.62 70 GLU A N 1
ATOM 577 C CA . GLU A 1 70 ? 1.707 16.241 7.634 1.00 91.62 70 GLU A CA 1
ATOM 578 C C . GLU A 1 70 ? 3.038 15.821 7.011 1.00 91.62 70 GLU A C 1
ATOM 580 O O . GLU A 1 70 ? 3.617 16.559 6.207 1.00 91.62 70 GLU A O 1
ATOM 585 N N . GLU A 1 71 ? 3.536 14.636 7.366 1.00 88.44 71 GLU A N 1
ATOM 586 C CA . GLU A 1 71 ? 4.739 14.099 6.750 1.00 88.44 71 GLU A CA 1
ATOM 587 C C . GLU A 1 71 ? 4.552 13.960 5.235 1.00 88.44 71 GLU A C 1
ATOM 589 O O . GLU A 1 71 ? 5.492 14.257 4.489 1.00 88.44 71 GLU A O 1
ATOM 594 N N . SER A 1 72 ? 3.381 13.496 4.772 1.00 87.19 72 SER A N 1
ATOM 595 C CA . SER A 1 72 ? 3.080 13.279 3.345 1.00 87.19 72 SER A CA 1
ATOM 596 C C . SER A 1 72 ? 3.220 14.559 2.522 1.00 87.19 72 SER A C 1
ATOM 598 O O . SER A 1 72 ? 3.835 14.551 1.452 1.00 87.19 72 SER A O 1
ATOM 600 N N . VAL A 1 73 ? 2.758 15.681 3.078 1.00 86.81 73 VAL A N 1
ATOM 601 C CA . VAL A 1 73 ? 2.796 17.005 2.442 1.00 86.81 73 VAL A CA 1
ATOM 602 C C . VAL A 1 73 ? 4.200 17.610 2.460 1.00 86.81 73 VAL A C 1
ATOM 604 O O . VAL A 1 73 ? 4.584 18.292 1.511 1.00 86.81 73 VAL A O 1
ATOM 607 N N . LYS A 1 74 ? 5.011 17.323 3.488 1.00 84.94 74 LYS A N 1
ATOM 608 C CA . LYS A 1 74 ? 6.405 17.806 3.598 1.00 84.94 74 LYS A CA 1
ATOM 609 C C . LYS A 1 74 ? 7.341 17.226 2.519 1.00 84.94 74 LYS A C 1
ATOM 611 O O . LYS A 1 74 ? 8.505 17.612 2.452 1.00 84.94 74 LYS A O 1
ATOM 616 N N . GLY A 1 75 ? 6.862 16.312 1.668 1.00 68.25 75 GLY A N 1
ATOM 617 C CA . GLY A 1 75 ? 7.646 15.726 0.577 1.00 68.25 75 GLY A CA 1
ATOM 618 C C . GLY A 1 75 ? 8.617 14.631 1.029 1.00 68.25 75 GLY A C 1
ATOM 619 O O . GLY A 1 75 ? 9.443 14.182 0.239 1.00 68.25 75 GLY A O 1
ATOM 620 N N . ASN A 1 76 ? 8.497 14.145 2.270 1.00 62.03 76 ASN A N 1
ATOM 621 C CA . ASN A 1 76 ? 9.362 13.103 2.850 1.00 62.03 76 ASN A CA 1
ATOM 622 C C . ASN A 1 76 ? 9.190 11.704 2.218 1.00 62.03 76 ASN A C 1
ATOM 624 O O . ASN A 1 76 ? 9.824 10.743 2.647 1.00 62.03 76 ASN A O 1
ATOM 628 N N . TRP A 1 77 ?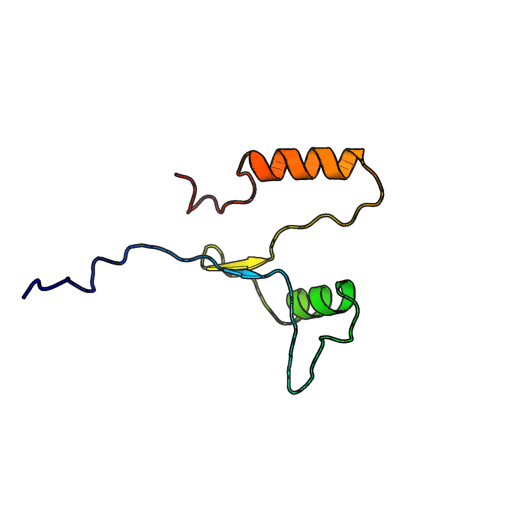 8.313 11.581 1.223 1.00 68.19 77 TRP A N 1
ATOM 629 C CA . TRP A 1 77 ? 7.883 10.321 0.607 1.00 68.19 77 TRP A CA 1
ATOM 630 C C . TRP A 1 77 ? 8.250 10.272 -0.877 1.00 68.19 77 TRP A C 1
ATOM 632 O O . TRP A 1 77 ? 8.056 9.251 -1.531 1.00 68.19 77 TRP A O 1
ATOM 642 N N . VAL A 1 78 ? 8.800 11.377 -1.392 1.00 61.66 78 VAL A N 1
ATOM 643 C CA . VAL A 1 78 ? 9.442 11.459 -2.703 1.00 61.66 78 VAL A CA 1
ATOM 644 C C . VAL A 1 78 ? 10.852 10.885 -2.574 1.00 61.66 78 VAL A C 1
ATOM 646 O O . VAL A 1 78 ? 11.547 11.158 -1.593 1.00 61.66 78 VAL A O 1
ATOM 649 N N . TYR A 1 79 ? 11.287 10.093 -3.559 1.00 59.56 79 TYR A N 1
ATOM 650 C CA . TYR A 1 79 ? 12.654 9.567 -3.577 1.00 59.56 79 TYR A CA 1
ATOM 651 C C . TYR A 1 79 ? 13.673 10.701 -3.533 1.00 59.56 79 TYR A C 1
ATOM 653 O O . TYR A 1 79 ? 13.492 11.695 -4.237 1.00 59.56 79 TYR A O 1
ATOM 661 N N . PRO A 1 80 ? 14.780 10.546 -2.784 1.00 57.34 80 PRO A N 1
ATOM 662 C CA . PRO A 1 80 ? 15.825 11.562 -2.713 1.00 57.34 80 PRO A CA 1
ATOM 663 C C . PRO A 1 80 ? 16.428 11.894 -4.088 1.00 57.34 80 PRO A C 1
ATOM 665 O O . PRO A 1 80 ? 16.868 13.020 -4.282 1.00 57.34 80 PRO A O 1
ATOM 668 N N . GLY A 1 81 ? 16.381 10.967 -5.055 1.00 52.84 81 GLY A N 1
ATOM 669 C CA . GLY A 1 81 ? 16.788 11.202 -6.449 1.00 52.84 81 GLY A CA 1
ATOM 670 C C . GLY A 1 81 ? 15.798 12.006 -7.307 1.00 52.84 81 GLY A C 1
ATOM 671 O O . GLY A 1 81 ? 16.133 12.352 -8.431 1.00 52.84 81 GLY A O 1
ATOM 672 N N . ASN A 1 82 ? 14.604 12.307 -6.785 1.00 49.03 82 ASN A N 1
ATOM 673 C CA . ASN A 1 82 ? 13.547 13.093 -7.438 1.00 49.03 82 ASN A CA 1
ATOM 674 C C . ASN A 1 82 ? 13.134 14.320 -6.600 1.00 49.03 82 ASN A C 1
ATOM 676 O O . ASN A 1 82 ? 12.072 14.907 -6.821 1.00 49.03 82 ASN A O 1
ATOM 680 N N . LYS A 1 83 ? 13.954 14.694 -5.609 1.00 46.81 83 LYS A N 1
ATOM 681 C CA . LYS A 1 83 ? 13.828 15.987 -4.933 1.00 46.81 83 LYS A CA 1
ATOM 682 C C . LYS A 1 83 ? 14.197 17.079 -5.954 1.00 46.81 83 LYS A C 1
ATOM 684 O O . LYS A 1 83 ? 15.185 16.879 -6.660 1.00 46.81 83 LYS A O 1
ATOM 689 N N . PRO A 1 84 ? 13.415 18.166 -6.079 1.00 49.78 84 PRO A N 1
ATOM 690 C CA . PRO A 1 84 ? 13.790 19.283 -6.942 1.00 49.78 84 PRO A CA 1
ATOM 691 C C . PRO A 1 84 ? 15.138 19.892 -6.539 1.00 49.78 84 PRO A C 1
ATOM 693 O O . PRO A 1 84 ? 15.500 19.796 -5.340 1.00 49.78 84 PRO A O 1
#

Solvent-accessible surface area (backbone atoms only — not comparable to full-atom values): 5623 Å² total; per-residue (Å²): 133,84,82,74,62,81,86,71,78,84,72,84,67,62,47,67,51,76,76,46,56,66,57,98,94,41,79,36,76,87,55,57,65,71,60,29,42,51,48,43,64,71,76,51,78,73,40,90,79,42,34,38,68,52,84,83,82,93,79,93,53,67,68,63,51,53,53,52,50,54,44,55,73,72,50,78,78,56,55,82,92,70,59,130

Mean predict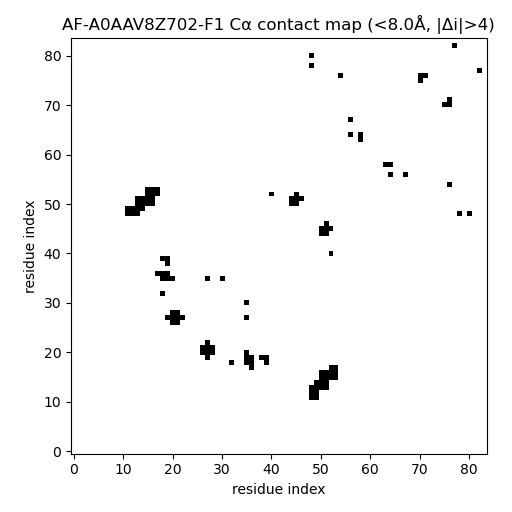ed aligned error: 8.59 Å

Nearest PDB structures (foldseek):
  9bs4-assembly2_E  TM=8.950E-01  e=5.498E-05  Homo sapiens
  7l35-assembly1_A  TM=8.969E-01  e=5.881E-05  Homo sapiens
  6p0e-assembly1_A  TM=9.012E-01  e=7.694E-05  Homo sapiens
  6p0a-assembly1_A  TM=9.037E-01  e=1.007E-04  Homo sapiens
  7kr4-assembly1_A  TM=8.857E-01  e=1.077E-04  Homo sapiens